Protein AF-A0A438H5C0-F1 (afdb_monomer_lite)

Structure (mmCIF, N/CA/C/O backbone):
data_AF-A0A438H5C0-F1
#
_entry.id   AF-A0A438H5C0-F1
#
loop_
_atom_site.group_PDB
_atom_site.id
_atom_site.type_symbol
_atom_site.label_atom_id
_atom_site.label_alt_id
_atom_site.label_comp_id
_atom_site.label_asym_id
_atom_site.label_entity_id
_atom_site.label_seq_id
_atom_site.pdbx_PDB_ins_code
_atom_site.Cartn_x
_atom_site.Cartn_y
_atom_site.Cartn_z
_atom_site.occupancy
_atom_site.B_iso_or_equiv
_atom_site.auth_seq_id
_atom_site.auth_comp_id
_atom_site.auth_asym_id
_atom_site.auth_atom_id
_atom_site.pdbx_PDB_model_num
ATOM 1 N N . MET A 1 1 ? 6.462 14.361 3.896 1.00 68.06 1 MET A N 1
ATOM 2 C CA . MET A 1 1 ? 6.818 13.102 3.215 1.00 68.06 1 MET A CA 1
ATOM 3 C C . MET A 1 1 ? 5.577 12.243 3.217 1.00 68.06 1 MET A C 1
ATOM 5 O O . MET A 1 1 ? 4.972 12.179 4.285 1.00 68.06 1 MET A O 1
ATOM 9 N N . PRO A 1 2 ? 5.165 11.688 2.067 1.00 80.50 2 PRO A N 1
ATOM 10 C CA . PRO A 1 2 ? 3.998 10.822 2.023 1.00 80.50 2 PRO A CA 1
ATOM 11 C C . PRO A 1 2 ? 4.213 9.602 2.919 1.00 80.50 2 PRO A C 1
ATOM 13 O O . PRO A 1 2 ? 5.339 9.105 3.036 1.00 80.50 2 PRO A O 1
ATOM 16 N N . ASN A 1 3 ? 3.151 9.145 3.576 1.00 86.56 3 ASN A N 1
ATOM 17 C CA . ASN A 1 3 ? 3.199 7.908 4.351 1.00 86.56 3 ASN A CA 1
ATOM 18 C C . ASN A 1 3 ? 3.205 6.683 3.417 1.00 86.56 3 ASN A C 1
ATOM 20 O O . ASN A 1 3 ? 3.104 6.793 2.196 1.00 86.56 3 ASN A O 1
ATOM 24 N N . ARG A 1 4 ? 3.347 5.484 3.977 1.00 86.88 4 ARG A N 1
ATOM 25 C CA . ARG A 1 4 ? 3.528 4.270 3.176 1.00 86.88 4 ARG A CA 1
ATOM 26 C C . ARG A 1 4 ? 2.294 3.840 2.380 1.00 86.88 4 ARG A C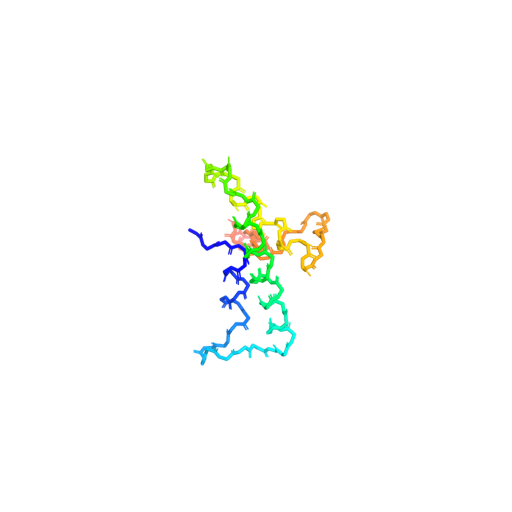 1
ATOM 28 O O . ARG A 1 4 ? 2.442 3.267 1.302 1.00 86.88 4 ARG A O 1
ATOM 35 N N . ILE A 1 5 ? 1.099 4.128 2.894 1.00 90.06 5 ILE A N 1
ATOM 36 C CA . ILE A 1 5 ? -0.170 3.879 2.199 1.00 90.06 5 ILE A CA 1
ATOM 37 C C . ILE A 1 5 ? -0.337 4.896 1.062 1.00 90.06 5 ILE A C 1
ATOM 39 O O . ILE A 1 5 ? -0.647 4.507 -0.058 1.00 90.06 5 ILE A O 1
ATOM 43 N N . GLU A 1 6 ? -0.016 6.171 1.298 1.00 89.44 6 GLU A N 1
ATOM 44 C CA . GLU A 1 6 ? 0.014 7.207 0.253 1.00 89.44 6 GLU A CA 1
ATOM 45 C C . GLU A 1 6 ? 1.041 6.882 -0.841 1.00 89.44 6 GLU A C 1
ATOM 47 O O . GLU A 1 6 ? 0.766 7.018 -2.029 1.00 89.44 6 GLU A O 1
ATOM 52 N N . MET A 1 7 ? 2.223 6.384 -0.468 1.00 88.25 7 MET A N 1
ATOM 53 C CA . MET A 1 7 ? 3.220 5.903 -1.429 1.00 88.25 7 MET A CA 1
ATOM 54 C C . MET A 1 7 ? 2.706 4.723 -2.255 1.00 88.25 7 MET A C 1
ATOM 56 O O . MET A 1 7 ? 3.046 4.603 -3.434 1.00 88.25 7 MET A O 1
ATOM 60 N N . PHE A 1 8 ? 1.910 3.836 -1.658 1.00 88.81 8 PHE A N 1
ATOM 61 C CA . PHE A 1 8 ? 1.299 2.723 -2.376 1.00 88.81 8 PHE A CA 1
ATOM 62 C C . PHE A 1 8 ? 0.284 3.226 -3.408 1.00 88.81 8 PHE A C 1
ATOM 64 O O . PHE A 1 8 ? 0.384 2.833 -4.569 1.00 88.81 8 PHE A O 1
ATOM 71 N N . ASP A 1 9 ? -0.594 4.151 -3.018 1.00 90.25 9 ASP A N 1
ATOM 72 C CA . ASP A 1 9 ? -1.554 4.812 -3.910 1.00 90.25 9 ASP A CA 1
ATOM 73 C C . ASP A 1 9 ? -0.851 5.492 -5.097 1.00 90.25 9 ASP A C 1
ATOM 75 O O . ASP A 1 9 ? -1.109 5.174 -6.256 1.00 90.25 9 ASP A O 1
ATOM 79 N N . LEU A 1 10 ? 0.169 6.312 -4.829 1.00 87.94 10 LEU A N 1
ATOM 80 C CA . LEU A 1 10 ? 0.938 7.010 -5.869 1.00 87.94 10 LEU A CA 1
ATOM 81 C C . LEU A 1 10 ? 1.681 6.076 -6.839 1.00 87.94 10 LEU A C 1
ATOM 83 O O . LEU A 1 10 ? 1.936 6.453 -7.980 1.00 87.94 10 LEU A O 1
ATOM 87 N N . THR A 1 11 ? 2.082 4.882 -6.395 1.00 85.94 11 THR A N 1
ATOM 88 C CA . THR A 1 11 ? 2.856 3.935 -7.223 1.00 85.94 11 THR A CA 1
ATOM 89 C C . THR A 1 11 ? 1.991 2.917 -7.959 1.00 85.94 11 THR A C 1
ATOM 91 O O . THR A 1 11 ? 2.457 2.321 -8.930 1.00 85.94 11 THR A O 1
ATOM 94 N N . HIS A 1 12 ? 0.748 2.720 -7.521 1.00 86.56 12 HIS A N 1
ATOM 95 C CA . HIS A 1 12 ? -0.190 1.748 -8.087 1.00 86.56 12 HIS A CA 1
ATOM 96 C C . HIS A 1 12 ? -1.411 2.412 -8.741 1.00 86.56 12 HIS A C 1
ATOM 98 O O . HIS A 1 12 ? -2.368 1.729 -9.115 1.00 86.56 12 HIS A O 1
ATOM 104 N N . THR A 1 13 ? -1.341 3.725 -8.957 1.00 88.94 13 THR A N 1
ATOM 105 C CA . THR A 1 13 ? -2.235 4.486 -9.830 1.00 88.94 13 THR A CA 1
ATOM 106 C C . THR A 1 13 ? -1.530 4.818 -11.144 1.00 88.94 13 THR A C 1
ATOM 108 O O . THR A 1 13 ? -0.340 5.139 -11.198 1.00 88.94 13 THR A O 1
ATOM 111 N N . LYS A 1 14 ? -2.255 4.692 -12.257 1.00 88.44 14 LYS A N 1
ATOM 112 C CA . LYS A 1 14 ? -1.768 5.113 -13.577 1.00 88.44 14 LYS A CA 1
ATOM 113 C C . LYS A 1 14 ? -1.793 6.638 -13.672 1.00 88.44 14 LYS A C 1
ATOM 115 O O . LYS A 1 14 ? -2.481 7.311 -12.912 1.00 88.44 14 LYS A O 1
ATOM 120 N N . LYS A 1 15 ? -1.116 7.188 -14.685 1.00 88.00 15 LYS A N 1
ATOM 121 C CA . LYS A 1 15 ? -1.175 8.632 -14.995 1.00 88.00 15 LYS A CA 1
ATOM 122 C C . LYS A 1 15 ? -2.606 9.141 -15.209 1.00 88.00 15 LYS A C 1
ATOM 124 O O . LYS A 1 15 ? -2.879 10.303 -14.939 1.00 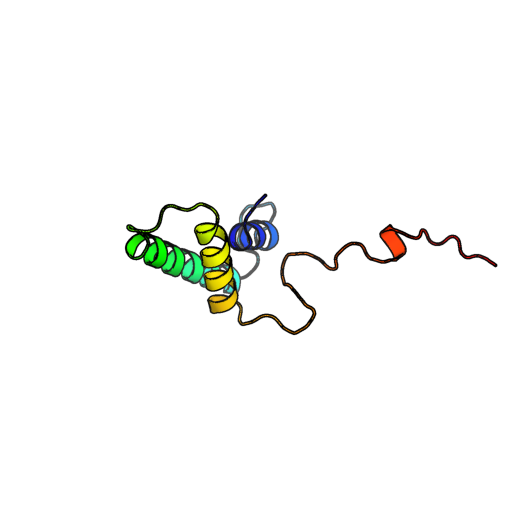88.00 15 LYS A O 1
ATOM 129 N N . ASP A 1 16 ? -3.494 8.253 -15.648 1.00 86.00 16 ASP A N 1
ATOM 130 C CA . ASP A 1 16 ? -4.907 8.536 -15.903 1.00 86.00 16 ASP A CA 1
ATOM 131 C C . ASP A 1 16 ? -5.784 8.436 -14.635 1.00 86.00 16 ASP A C 1
ATOM 133 O O . ASP A 1 16 ? -7.004 8.527 -14.725 1.00 86.00 16 ASP A O 1
ATOM 137 N N . GLY A 1 17 ? -5.190 8.193 -13.459 1.00 83.00 17 GLY A N 1
ATOM 138 C CA . GLY A 1 17 ? -5.894 8.052 -12.177 1.00 83.00 17 GLY A CA 1
ATOM 139 C C . GLY A 1 17 ? -6.610 6.714 -11.980 1.00 83.00 17 GLY A C 1
ATOM 140 O O . GLY A 1 17 ? -7.207 6.484 -10.934 1.00 83.00 17 GLY A O 1
ATOM 141 N N . THR A 1 18 ? -6.548 5.816 -12.966 1.00 86.12 18 THR A N 1
ATOM 142 C CA . THR A 1 18 ? -7.120 4.471 -12.850 1.00 86.12 18 THR A CA 1
ATOM 143 C C . THR A 1 18 ? -6.188 3.538 -12.075 1.00 86.12 18 THR A C 1
ATOM 145 O O . THR A 1 18 ? -4.958 3.654 -12.193 1.00 86.12 18 THR A O 1
ATOM 148 N N . PRO A 1 19 ? -6.746 2.596 -11.298 1.00 85.62 19 PRO A N 1
ATOM 149 C CA . PRO A 1 19 ? -5.951 1.612 -10.588 1.00 85.62 19 PRO A CA 1
ATOM 150 C C . PRO A 1 19 ? -5.188 0.723 -11.573 1.00 85.62 19 PRO A C 1
ATOM 152 O O . PRO A 1 19 ? -5.619 0.455 -12.703 1.00 85.62 19 PRO A O 1
ATOM 155 N N . VAL A 1 20 ? -3.994 0.300 -11.167 1.00 86.88 20 VAL A N 1
ATOM 156 C CA . VAL A 1 20 ? -3.143 -0.535 -12.021 1.00 86.88 20 VAL A CA 1
ATOM 157 C C . VAL A 1 20 ? -3.706 -1.952 -12.179 1.00 86.88 20 VAL A C 1
ATOM 159 O O . VAL A 1 20 ? -3.565 -2.511 -13.267 1.00 86.88 20 VAL A O 1
ATOM 162 N N . ASP A 1 21 ? -4.348 -2.500 -11.142 1.00 89.06 21 ASP A N 1
ATOM 163 C CA . ASP A 1 21 ? -4.837 -3.885 -11.065 1.00 89.06 21 ASP A CA 1
ATOM 164 C C . ASP A 1 21 ? -6.056 -3.992 -10.125 1.00 89.06 21 ASP A C 1
ATOM 166 O O . ASP A 1 21 ? -6.164 -3.223 -9.172 1.00 89.06 21 ASP A O 1
ATOM 170 N N . ASP A 1 22 ? -6.925 -4.985 -10.309 1.00 89.38 22 ASP A N 1
ATOM 171 C CA . ASP A 1 22 ? -8.111 -5.222 -9.461 1.00 89.38 22 ASP A CA 1
ATOM 172 C C . ASP A 1 22 ? -7.707 -5.504 -8.003 1.00 89.38 22 ASP A C 1
ATOM 174 O O . ASP A 1 22 ? -8.411 -5.198 -7.036 1.00 89.38 22 ASP A O 1
ATOM 178 N N . ARG A 1 23 ? -6.514 -6.083 -7.818 1.00 89.25 23 ARG A N 1
ATOM 179 C CA . ARG A 1 23 ? -5.945 -6.339 -6.492 1.00 89.25 23 ARG A CA 1
ATOM 180 C C . ARG A 1 23 ? -5.647 -5.047 -5.730 1.00 89.25 23 ARG A C 1
ATOM 182 O O . ARG A 1 23 ? -5.679 -5.069 -4.500 1.00 89.25 23 ARG A O 1
ATOM 189 N N . PHE A 1 24 ? -5.344 -3.954 -6.429 1.00 89.00 24 PHE A N 1
ATOM 190 C CA . PHE A 1 24 ? -5.092 -2.657 -5.807 1.00 89.00 24 PHE A CA 1
ATOM 191 C C . PHE A 1 24 ? -6.350 -2.119 -5.129 1.00 89.00 24 PHE A C 1
ATOM 193 O O . PHE A 1 24 ? -6.269 -1.734 -3.966 1.00 89.00 24 PHE A O 1
ATOM 200 N N . GLU A 1 25 ? -7.501 -2.166 -5.808 1.00 90.75 25 GLU A N 1
ATOM 201 C CA . GLU A 1 25 ? -8.773 -1.670 -5.264 1.00 90.75 25 GLU A CA 1
ATOM 202 C C . GLU A 1 25 ? -9.091 -2.356 -3.933 1.00 90.75 25 GLU A C 1
ATOM 204 O O . GLU A 1 25 ? -9.276 -1.704 -2.908 1.00 90.75 25 GLU A O 1
ATOM 209 N N . LYS A 1 26 ? -8.986 -3.689 -3.907 1.00 93.31 26 LYS A N 1
ATOM 210 C CA . LYS A 1 26 ? -9.210 -4.479 -2.693 1.00 93.31 26 LYS A CA 1
ATOM 211 C C . LYS A 1 26 ? -8.254 -4.119 -1.550 1.00 93.31 26 LYS A C 1
ATOM 213 O O . LYS A 1 26 ? -8.644 -4.165 -0.387 1.00 93.31 26 LYS A O 1
ATOM 218 N N . ILE A 1 27 ? -6.995 -3.813 -1.859 1.00 93.56 27 ILE A N 1
ATOM 219 C CA . ILE A 1 27 ? -5.998 -3.422 -0.853 1.00 93.56 27 ILE A CA 1
ATOM 220 C C . ILE A 1 27 ? -6.306 -2.024 -0.306 1.00 93.56 27 ILE A C 1
ATOM 222 O O . ILE A 1 27 ? -6.227 -1.819 0.906 1.00 93.56 27 ILE A O 1
ATOM 226 N N . MET A 1 28 ? -6.691 -1.084 -1.169 1.00 92.62 28 MET A N 1
ATOM 227 C CA . MET A 1 28 ? -7.079 0.266 -0.757 1.00 92.62 28 MET A CA 1
ATOM 228 C C . MET A 1 28 ? -8.329 0.257 0.122 1.00 92.62 28 MET A C 1
ATOM 230 O O . MET A 1 28 ? -8.337 0.917 1.163 1.00 92.62 28 MET A O 1
ATOM 234 N N . ASP A 1 29 ? -9.322 -0.569 -0.212 1.00 93.62 29 ASP A N 1
ATOM 235 C CA . ASP A 1 29 ? -10.507 -0.775 0.625 1.00 93.62 29 ASP A CA 1
ATOM 236 C C . ASP A 1 29 ? -10.126 -1.285 2.024 1.00 93.62 29 ASP A C 1
ATOM 238 O O . ASP A 1 29 ? -10.613 -0.783 3.042 1.00 93.62 29 ASP A O 1
ATOM 242 N N . GLN A 1 30 ? -9.203 -2.252 2.100 1.00 94.94 30 GLN A N 1
ATOM 243 C CA . GLN A 1 30 ? -8.701 -2.773 3.375 1.00 94.94 30 GLN A CA 1
ATOM 244 C C . GLN A 1 30 ? -7.970 -1.700 4.189 1.00 94.94 30 GLN A C 1
ATOM 246 O O . GLN A 1 30 ? -8.174 -1.609 5.403 1.00 94.94 30 GLN A O 1
ATOM 251 N N . PHE A 1 31 ? -7.149 -0.868 3.543 1.00 93.19 31 PHE A N 1
ATOM 252 C CA . PHE A 1 31 ? -6.485 0.249 4.210 1.00 93.19 31 PHE A CA 1
ATOM 253 C C . PHE A 1 31 ? -7.486 1.249 4.774 1.00 93.19 31 PHE A C 1
ATOM 255 O O . PHE A 1 31 ? -7.400 1.594 5.952 1.00 93.19 31 PHE A O 1
ATOM 262 N N . GLN A 1 32 ? -8.468 1.670 3.982 1.00 91.75 32 GLN A N 1
ATOM 263 C CA . GLN A 1 32 ? -9.467 2.641 4.416 1.00 91.75 32 GLN A CA 1
ATOM 264 C C . GLN A 1 32 ? -10.323 2.105 5.574 1.00 91.75 32 GLN A C 1
ATOM 266 O O . GLN A 1 32 ? -10.622 2.840 6.522 1.00 91.75 32 GLN A O 1
ATOM 271 N N . GLN A 1 33 ? -10.663 0.812 5.550 1.00 93.31 33 GLN A N 1
ATOM 272 C CA . GLN A 1 33 ? -11.387 0.147 6.631 1.00 93.31 33 GLN A CA 1
ATOM 273 C C . GLN A 1 33 ? -10.595 0.154 7.948 1.00 93.31 33 GLN A C 1
ATOM 275 O O . GLN A 1 33 ? -11.153 0.495 8.998 1.00 93.31 33 GLN A O 1
ATOM 280 N N . LEU A 1 34 ? -9.310 -0.210 7.902 1.00 91.56 34 LEU A N 1
ATOM 281 C CA . LEU A 1 34 ? -8.444 -0.262 9.082 1.00 91.56 34 LEU A CA 1
ATOM 282 C C . LEU A 1 34 ? -8.108 1.135 9.614 1.00 91.56 34 LEU A C 1
ATOM 284 O O . LEU A 1 34 ? -8.144 1.336 10.825 1.00 91.56 34 LEU A O 1
ATOM 288 N N . LEU A 1 35 ? -7.876 2.115 8.738 1.00 89.00 35 LEU A N 1
ATOM 289 C CA . LEU A 1 35 ? -7.673 3.515 9.129 1.00 89.00 35 LEU A CA 1
ATOM 290 C C . LEU A 1 35 ? -8.907 4.079 9.843 1.00 89.00 35 LEU A C 1
ATOM 292 O O . LEU A 1 35 ? -8.793 4.651 10.924 1.00 89.00 35 LEU A O 1
ATOM 296 N N . SER A 1 36 ? -10.102 3.819 9.307 1.00 87.31 36 SER A N 1
ATOM 297 C CA . SER A 1 36 ? -11.362 4.223 9.946 1.00 87.31 36 SER A CA 1
ATOM 298 C C . SER A 1 36 ? -11.562 3.554 11.312 1.00 87.31 36 SER A C 1
ATOM 300 O O . SER A 1 36 ? -12.177 4.123 12.214 1.00 87.31 36 SER A O 1
ATOM 302 N N . GLN A 1 37 ? -11.097 2.311 11.474 1.00 86.75 37 GLN A N 1
ATOM 303 C CA . GLN A 1 37 ? -11.140 1.612 12.758 1.00 86.75 37 GLN A CA 1
ATOM 304 C C . GLN A 1 37 ? -10.142 2.198 13.750 1.00 86.75 37 GLN A C 1
ATOM 306 O O . GLN A 1 37 ? -10.506 2.406 14.908 1.00 86.75 37 GLN A O 1
ATOM 311 N N . LEU A 1 38 ? -8.935 2.511 13.285 1.00 83.44 38 LEU A N 1
ATOM 312 C CA . LEU A 1 38 ? -7.905 3.153 14.079 1.00 83.44 38 LEU A CA 1
ATOM 313 C C . LEU A 1 38 ? -8.397 4.497 14.621 1.00 83.44 38 LEU A C 1
ATOM 315 O O . LEU A 1 38 ? -8.325 4.697 15.828 1.00 83.44 38 LEU A O 1
ATOM 319 N N . GLU A 1 39 ? -8.976 5.371 13.794 1.00 79.38 39 GLU A N 1
ATOM 320 C CA . GLU A 1 39 ? -9.529 6.661 14.244 1.00 79.38 39 GLU A CA 1
ATOM 321 C C . GLU A 1 39 ? -10.597 6.494 15.336 1.00 79.38 39 GLU A C 1
ATOM 323 O O . GLU A 1 39 ? -10.567 7.182 16.362 1.00 79.38 39 GLU A O 1
ATOM 328 N N . ARG A 1 40 ? -11.494 5.513 15.168 1.00 74.19 40 ARG A N 1
ATOM 329 C CA . ARG A 1 40 ? -12.516 5.174 16.172 1.00 74.19 40 ARG A CA 1
ATOM 330 C C . ARG A 1 40 ? -11.915 4.702 17.496 1.00 74.19 40 ARG A C 1
ATOM 332 O O . ARG A 1 40 ? -12.466 5.000 18.550 1.00 74.19 40 ARG A O 1
ATOM 339 N N . THR A 1 41 ? -10.801 3.973 17.462 1.00 68.06 41 THR A N 1
ATOM 340 C CA . THR A 1 41 ? -10.120 3.472 18.671 1.00 68.06 41 THR A CA 1
ATOM 341 C C . THR A 1 41 ? -9.131 4.466 19.283 1.00 68.06 41 THR A C 1
ATOM 343 O O . THR A 1 41 ? -8.915 4.457 20.490 1.00 68.06 41 THR A O 1
ATOM 346 N N . SER A 1 42 ? -8.551 5.352 18.473 1.00 61.97 42 SER A N 1
ATOM 347 C CA . SER A 1 42 ? -7.430 6.222 18.840 1.00 61.97 42 SER A CA 1
ATOM 348 C C . SER A 1 42 ? -7.872 7.601 19.334 1.00 61.97 42 SER A C 1
ATOM 350 O O . SER A 1 42 ? -7.035 8.484 19.525 1.00 61.97 42 SER A O 1
ATOM 352 N N . SER A 1 43 ? -9.165 7.772 19.638 1.00 55.41 43 SER A N 1
ATOM 353 C CA . SER A 1 43 ? -9.763 8.990 20.216 1.00 55.41 43 SER A CA 1
ATOM 354 C C . SER A 1 43 ? -9.188 9.395 21.596 1.00 55.41 43 SER A C 1
ATOM 356 O O . SER A 1 43 ? -9.702 10.311 22.229 1.00 55.41 43 SER A O 1
ATOM 358 N N . SER A 1 44 ? -8.114 8.746 22.069 1.00 51.31 44 SER A N 1
ATOM 359 C CA . SER A 1 44 ? -7.438 9.023 23.342 1.00 51.31 44 SER A CA 1
ATOM 360 C C . SER A 1 44 ? -5.916 9.257 23.247 1.00 51.31 44 SER A C 1
ATOM 362 O O . SER A 1 44 ? -5.292 9.447 24.290 1.00 51.31 44 SER A O 1
ATOM 364 N N . ALA A 1 45 ? -5.282 9.256 22.066 1.00 46.34 45 ALA A N 1
ATOM 365 C CA . ALA A 1 45 ? -3.818 9.383 21.971 1.00 46.34 45 ALA A CA 1
ATOM 366 C C . ALA A 1 45 ? -3.369 10.332 20.850 1.00 46.34 45 ALA A C 1
ATOM 368 O O . ALA A 1 45 ? -2.934 9.925 19.776 1.00 46.34 45 ALA A O 1
ATOM 369 N N . SER A 1 46 ? -3.451 11.630 21.129 1.00 48.56 46 SER A N 1
ATOM 370 C CA . SER A 1 46 ? -2.924 12.700 20.283 1.00 48.56 46 SER A CA 1
ATOM 371 C C . SER A 1 46 ? -1.402 12.810 20.438 1.00 48.56 46 SER A C 1
ATOM 373 O O . SER A 1 46 ? -0.914 13.660 21.177 1.00 48.56 46 SER A O 1
ATOM 375 N N . THR A 1 47 ? -0.621 11.972 19.755 1.00 47.91 47 THR A N 1
ATOM 376 C CA . THR A 1 47 ? 0.802 12.261 19.511 1.00 47.91 47 THR A CA 1
ATOM 377 C C . THR A 1 47 ? 1.166 11.897 18.073 1.00 47.91 47 THR A C 1
ATOM 379 O O . THR A 1 47 ? 0.967 10.772 17.620 1.00 47.91 47 THR A O 1
ATOM 382 N N . SER A 1 48 ? 1.703 12.865 17.327 1.00 53.25 48 SER A N 1
ATOM 383 C CA . SER A 1 48 ? 2.053 12.715 15.905 1.00 53.25 48 SER A CA 1
ATOM 384 C C . SER A 1 48 ? 3.098 11.626 15.631 1.00 53.25 48 SER A C 1
ATOM 386 O O . SER A 1 48 ? 3.236 11.197 14.491 1.00 53.25 48 SER A O 1
ATOM 388 N N . PHE A 1 49 ? 3.800 11.154 16.666 1.00 47.00 49 PHE A N 1
ATOM 389 C CA . PHE A 1 49 ? 4.745 10.039 16.592 1.00 47.00 49 PHE A CA 1
ATOM 390 C C . PHE A 1 49 ? 4.057 8.666 16.578 1.00 47.00 49 PHE A C 1
ATOM 392 O O . PHE A 1 49 ? 4.558 7.747 15.934 1.00 47.00 49 PHE A O 1
ATOM 399 N N . GLY A 1 50 ? 2.899 8.533 17.238 1.00 54.31 50 GLY A N 1
ATOM 400 C CA . GLY A 1 50 ? 2.103 7.302 17.232 1.00 54.31 50 GLY A CA 1
ATOM 401 C C . GLY A 1 50 ? 1.343 7.091 15.922 1.00 54.31 50 GLY A C 1
ATOM 402 O O . GLY A 1 50 ? 1.179 5.964 15.478 1.00 54.31 50 GLY A O 1
ATOM 403 N N . ALA A 1 51 ? 0.936 8.169 15.247 1.00 58.62 51 ALA A N 1
ATOM 404 C CA . ALA A 1 51 ? 0.19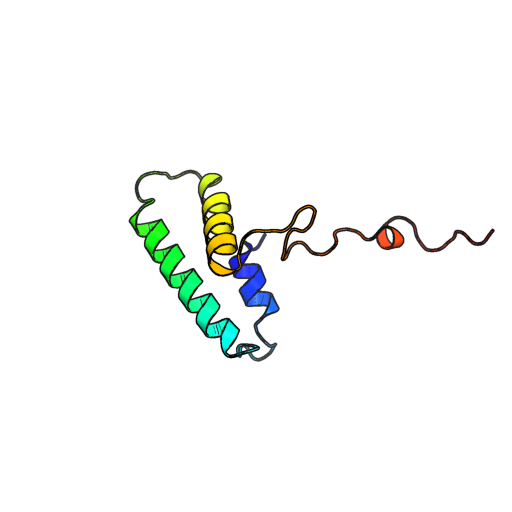4 8.070 13.990 1.00 58.62 51 ALA A CA 1
ATOM 405 C C . ALA A 1 51 ? 1.011 7.394 12.872 1.00 58.62 51 ALA A C 1
ATOM 407 O O . ALA A 1 51 ? 0.482 6.559 12.142 1.00 58.62 51 ALA A O 1
ATOM 408 N N . SER A 1 52 ? 2.309 7.702 12.768 1.00 62.69 52 SER A N 1
ATOM 409 C CA . SER A 1 52 ? 3.213 7.068 11.799 1.00 62.69 52 SER A CA 1
ATOM 410 C C . SER A 1 52 ? 3.400 5.572 12.052 1.00 62.69 52 SER A C 1
ATOM 412 O O . SER A 1 52 ? 3.344 4.791 11.107 1.00 62.69 52 SER A O 1
ATOM 414 N N . THR A 1 53 ? 3.559 5.159 13.314 1.00 66.44 53 THR A N 1
ATOM 415 C CA . THR A 1 53 ? 3.675 3.734 13.660 1.00 66.44 53 THR A CA 1
ATOM 416 C C . THR A 1 53 ? 2.376 2.989 13.380 1.00 66.44 53 THR A C 1
ATOM 418 O O . THR A 1 53 ? 2.417 1.903 12.814 1.00 66.44 53 THR A O 1
ATOM 421 N N . SER A 1 54 ? 1.219 3.596 13.663 1.00 81.81 54 SER A N 1
ATOM 422 C CA . SER A 1 54 ? -0.074 2.960 13.399 1.00 81.81 54 SER A CA 1
ATOM 423 C C . SER A 1 54 ? -0.340 2.758 11.904 1.00 81.81 54 SER A C 1
ATOM 425 O O . SER A 1 54 ? -0.928 1.754 11.509 1.00 81.81 54 SER A O 1
ATOM 427 N N . VAL A 1 55 ? 0.109 3.682 11.046 1.00 86.69 55 VAL A N 1
ATOM 428 C CA . VAL A 1 55 ? 0.008 3.521 9.585 1.00 86.69 55 VAL A CA 1
ATOM 429 C C . VAL A 1 55 ? 0.916 2.392 9.087 1.00 86.69 55 VAL A C 1
ATOM 431 O O . VAL A 1 55 ? 0.491 1.602 8.244 1.00 86.69 55 VAL A O 1
ATOM 434 N N . ASP A 1 56 ? 2.134 2.268 9.618 1.00 86.00 56 ASP A N 1
ATOM 435 C CA . ASP A 1 56 ? 3.045 1.171 9.266 1.00 86.00 56 ASP A CA 1
ATOM 436 C C . ASP A 1 56 ? 2.548 -0.196 9.768 1.00 86.00 56 ASP A C 1
ATOM 438 O O . ASP A 1 56 ? 2.679 -1.209 9.071 1.00 86.00 56 ASP A O 1
ATOM 442 N N . GLU A 1 57 ? 1.913 -0.238 10.938 1.00 88.44 57 GLU A N 1
ATOM 443 C CA . GLU A 1 57 ? 1.229 -1.429 11.452 1.00 88.44 57 GLU A CA 1
ATOM 444 C C . GLU A 1 57 ? 0.092 -1.861 10.519 1.00 88.44 57 GLU A C 1
ATOM 446 O O . GLU A 1 57 ? 0.046 -3.016 10.095 1.00 88.44 57 GLU A O 1
ATOM 451 N N . ILE A 1 58 ? -0.770 -0.927 10.105 1.00 91.56 58 ILE A N 1
ATOM 452 C CA . ILE A 1 58 ? -1.832 -1.194 9.122 1.00 91.56 58 ILE A CA 1
ATOM 453 C C . ILE A 1 58 ? -1.230 -1.682 7.798 1.00 91.56 58 ILE A C 1
ATOM 455 O O . ILE A 1 58 ? -1.713 -2.654 7.210 1.00 91.56 58 ILE A O 1
ATOM 459 N N . TYR A 1 59 ? -0.148 -1.049 7.338 1.00 90.56 59 TYR A N 1
ATOM 460 C CA . TYR A 1 59 ? 0.528 -1.440 6.106 1.00 90.56 59 TYR A CA 1
ATOM 461 C C . TYR A 1 59 ? 1.022 -2.888 6.163 1.00 90.56 59 TYR A C 1
ATOM 463 O O . TYR A 1 59 ? 0.731 -3.685 5.269 1.00 90.56 59 TYR A O 1
ATOM 471 N N . THR A 1 60 ? 1.743 -3.253 7.223 1.00 90.56 60 THR A N 1
ATOM 472 C CA . THR A 1 60 ? 2.268 -4.615 7.404 1.00 90.56 60 THR A CA 1
ATOM 473 C C . THR A 1 60 ? 1.169 -5.643 7.676 1.00 90.56 60 THR A C 1
ATOM 475 O O . THR A 1 60 ? 1.315 -6.797 7.276 1.00 90.56 60 THR A O 1
ATOM 478 N N . GLN A 1 61 ? 0.036 -5.251 8.259 1.00 91.44 61 GLN A N 1
ATOM 479 C CA . GLN A 1 61 ? -1.119 -6.132 8.435 1.00 91.44 61 GLN A CA 1
ATOM 480 C C . GLN A 1 61 ? -1.768 -6.522 7.098 1.00 91.44 61 GLN A C 1
ATOM 482 O O . GLN A 1 61 ? -2.100 -7.690 6.898 1.00 91.44 61 GLN A O 1
ATOM 487 N N . VAL A 1 62 ? -1.931 -5.574 6.169 1.00 92.94 62 VAL A N 1
ATOM 488 C CA . VAL A 1 62 ? -2.546 -5.836 4.852 1.00 92.94 62 VAL A CA 1
ATOM 489 C C . VAL A 1 62 ? -1.551 -6.473 3.882 1.00 92.94 62 VAL A C 1
ATOM 491 O O . VAL A 1 62 ? -1.876 -7.429 3.177 1.00 92.94 62 VAL A O 1
ATOM 494 N N . MET A 1 63 ? -0.318 -5.966 3.842 1.00 90.06 63 MET A N 1
ATOM 495 C CA . MET A 1 63 ? 0.700 -6.398 2.875 1.00 90.06 63 MET A CA 1
ATOM 496 C C . MET A 1 63 ? 1.504 -7.616 3.346 1.00 90.06 63 MET A C 1
ATOM 498 O O . MET A 1 63 ? 2.207 -8.241 2.539 1.00 90.06 63 MET A O 1
ATOM 502 N N . GLY A 1 64 ? 1.403 -7.960 4.627 1.00 90.69 64 GLY A N 1
ATOM 503 C CA . GLY A 1 64 ? 2.227 -8.952 5.305 1.00 90.69 64 GLY A CA 1
ATOM 504 C C . GLY A 1 64 ? 3.480 -8.339 5.932 1.00 90.69 64 GLY A C 1
ATOM 505 O O . GLY A 1 64 ? 3.946 -7.266 5.536 1.00 90.69 64 GLY A O 1
ATOM 506 N N . SER A 1 65 ? 4.039 -9.062 6.904 1.00 86.75 65 SER A N 1
ATOM 507 C CA . SER A 1 65 ? 5.261 -8.657 7.589 1.00 86.75 65 SER A CA 1
ATOM 508 C C . SER A 1 65 ? 6.437 -8.514 6.624 1.00 86.75 65 SER A C 1
ATOM 510 O O . SER A 1 65 ? 6.565 -9.208 5.607 1.00 86.75 65 SER A O 1
ATOM 512 N N . GLU A 1 66 ? 7.318 -7.580 6.957 1.00 85.31 66 GLU A N 1
ATOM 513 C CA . GLU A 1 66 ? 8.554 -7.384 6.219 1.00 85.31 66 GLU A CA 1
ATOM 514 C C . GLU A 1 66 ? 9.521 -8.549 6.406 1.00 85.31 66 GLU A C 1
ATOM 516 O O . GLU A 1 66 ? 9.517 -9.256 7.416 1.00 85.31 66 GLU A O 1
ATOM 521 N N . ARG A 1 67 ? 10.384 -8.741 5.407 1.00 84.06 67 ARG A N 1
ATOM 522 C CA . ARG A 1 67 ? 11.465 -9.723 5.474 1.00 84.06 67 ARG A CA 1
ATOM 523 C C . ARG A 1 67 ? 12.718 -9.053 6.016 1.00 84.06 67 ARG A C 1
ATOM 525 O O . ARG A 1 67 ? 12.937 -7.863 5.809 1.00 84.06 67 ARG A O 1
ATOM 532 N N . HIS A 1 68 ? 13.577 -9.842 6.655 1.00 81.06 68 HIS A N 1
ATOM 533 C CA . HIS A 1 68 ? 14.855 -9.351 7.153 1.00 81.06 68 HIS A CA 1
ATOM 534 C C . HIS A 1 68 ? 15.652 -8.632 6.046 1.00 81.06 68 HIS A C 1
ATOM 536 O O . HIS A 1 68 ?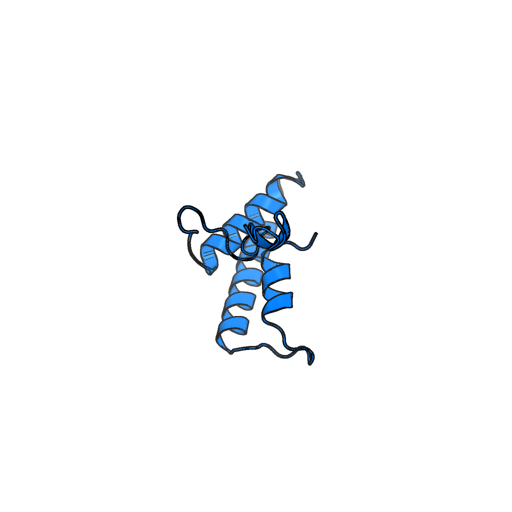 15.786 -9.140 4.927 1.00 81.06 68 HIS A O 1
ATOM 542 N N . GLY A 1 69 ? 16.138 -7.428 6.360 1.00 79.56 69 GLY A N 1
ATOM 543 C CA . GLY A 1 69 ? 16.910 -6.584 5.446 1.00 79.56 69 GLY A CA 1
ATOM 544 C C . GLY A 1 69 ? 16.116 -5.919 4.314 1.00 79.56 69 GLY A C 1
ATOM 545 O O . GLY A 1 69 ? 16.739 -5.328 3.440 1.00 79.56 69 GLY A O 1
ATOM 546 N N . HIS A 1 70 ? 14.779 -6.004 4.294 1.00 78.12 70 HIS A N 1
ATOM 547 C CA . HIS A 1 70 ? 13.960 -5.463 3.204 1.00 78.12 70 HIS A CA 1
ATOM 548 C C . HIS A 1 70 ? 12.736 -4.694 3.705 1.00 78.12 70 HIS A C 1
ATOM 550 O O . HIS A 1 70 ? 11.762 -5.298 4.155 1.00 78.12 70 HIS A O 1
ATOM 556 N N . VAL A 1 71 ? 12.742 -3.377 3.485 1.00 77.69 71 VAL A N 1
ATOM 557 C CA . VAL A 1 71 ? 11.609 -2.489 3.776 1.00 77.69 71 VAL A CA 1
ATOM 558 C C . VAL A 1 71 ? 10.911 -2.112 2.463 1.00 77.69 71 VAL A C 1
ATOM 560 O O . VAL A 1 71 ? 11.460 -1.398 1.623 1.00 77.69 71 VAL A O 1
ATOM 563 N N . ARG A 1 72 ? 9.684 -2.603 2.243 1.00 81.88 72 ARG A N 1
ATOM 564 C CA . ARG A 1 72 ? 8.895 -2.304 1.025 1.00 81.88 72 ARG A CA 1
ATOM 565 C C . ARG A 1 72 ? 8.606 -0.801 0.894 1.00 81.88 72 ARG A C 1
ATOM 567 O O . ARG A 1 72 ? 8.299 -0.156 1.886 1.00 81.88 72 ARG A O 1
ATOM 574 N N . GLY A 1 73 ? 8.649 -0.241 -0.311 1.00 74.06 73 GLY A N 1
ATOM 575 C CA . GLY A 1 73 ? 8.270 1.162 -0.550 1.00 74.06 73 GLY A CA 1
ATOM 576 C C . GLY A 1 73 ? 9.330 2.220 -0.207 1.00 74.06 73 GLY A C 1
ATOM 577 O O . GLY A 1 73 ? 9.141 3.373 -0.571 1.00 74.06 73 GLY A O 1
ATOM 578 N N . TYR A 1 74 ? 10.464 1.845 0.398 1.00 73.19 74 TYR A N 1
ATOM 579 C CA . TYR A 1 74 ? 11.582 2.765 0.684 1.00 73.19 74 TYR A CA 1
ATOM 580 C C . TYR A 1 74 ? 12.704 2.719 -0.372 1.00 73.19 74 TYR A C 1
ATOM 582 O O . TYR A 1 74 ? 13.727 3.390 -0.237 1.00 73.19 74 TYR A O 1
ATOM 590 N N . GLY A 1 75 ? 12.506 1.953 -1.452 1.00 65.62 75 GLY A N 1
ATOM 591 C CA . GLY A 1 75 ? 13.516 1.730 -2.489 1.00 65.62 75 GLY A CA 1
ATOM 592 C C . GLY A 1 75 ? 14.706 0.896 -1.995 1.00 65.62 75 GLY A C 1
ATOM 593 O O . GLY A 1 75 ? 14.782 0.512 -0.833 1.00 65.62 75 GLY A O 1
ATOM 594 N N . PHE A 1 76 ? 15.659 0.606 -2.883 1.00 62.00 76 PHE A N 1
ATOM 595 C CA . PHE A 1 76 ? 16.886 -0.136 -2.543 1.00 62.00 76 PHE A CA 1
ATOM 596 C C . PHE A 1 76 ? 17.914 0.696 -1.743 1.00 62.00 76 PHE A C 1
ATOM 598 O O . PHE A 1 76 ? 19.039 0.246 -1.536 1.00 62.00 76 PHE A O 1
ATOM 605 N N . GLY A 1 77 ? 17.553 1.910 -1.303 1.00 64.44 77 GLY A N 1
ATOM 606 C CA . GLY A 1 77 ? 18.514 2.912 -0.842 1.00 64.44 77 GLY A CA 1
ATOM 607 C C . GLY A 1 77 ? 19.446 3.378 -1.974 1.00 64.44 77 GLY A C 1
ATOM 608 O O . GLY A 1 77 ? 19.282 2.962 -3.126 1.00 64.44 77 GLY A O 1
ATOM 609 N N . PRO A 1 78 ? 20.422 4.258 -1.690 1.00 57.03 78 PRO A N 1
ATOM 610 C CA . PRO A 1 78 ? 21.483 4.546 -2.644 1.00 57.03 78 PRO A CA 1
ATOM 611 C C . PRO A 1 78 ? 22.211 3.239 -2.967 1.00 57.03 78 PRO A C 1
ATOM 613 O O . PRO A 1 78 ? 22.851 2.631 -2.108 1.00 57.03 78 PRO A O 1
ATOM 616 N N . THR A 1 79 ? 22.105 2.790 -4.215 1.00 60.38 79 THR A N 1
ATOM 617 C CA . THR A 1 79 ? 2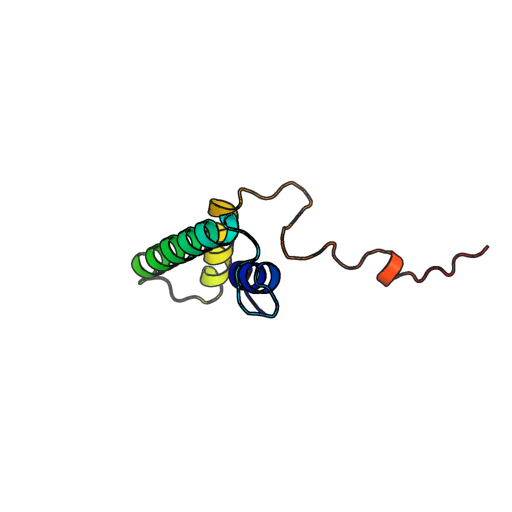2.958 1.711 -4.708 1.00 60.38 79 THR A CA 1
ATOM 618 C C . THR A 1 79 ? 24.409 2.187 -4.634 1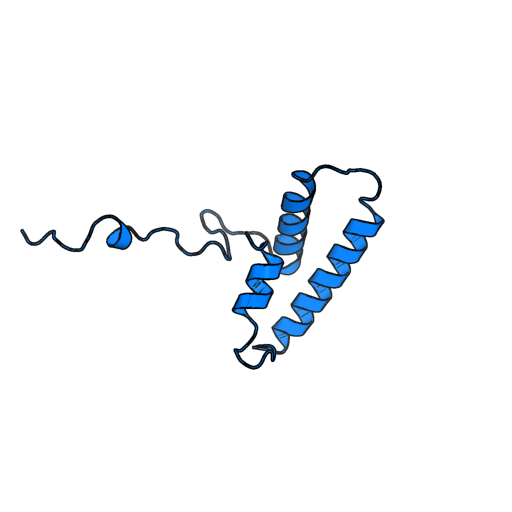.00 60.38 79 THR A C 1
ATOM 620 O O . THR A 1 79 ? 24.660 3.366 -4.883 1.00 60.38 79 THR A O 1
ATOM 623 N N . PRO A 1 80 ? 25.390 1.329 -4.302 1.00 60.03 80 PRO A N 1
ATOM 624 C CA . PRO A 1 80 ? 26.794 1.737 -4.230 1.00 60.03 80 PRO A CA 1
ATOM 625 C C . PRO A 1 80 ? 27.277 2.485 -5.480 1.00 60.03 80 PRO A C 1
ATOM 627 O O . PRO A 1 80 ? 28.062 3.413 -5.361 1.00 60.03 80 PRO A O 1
ATOM 630 N N . THR A 1 81 ? 26.726 2.167 -6.653 1.00 61.19 81 THR A N 1
ATOM 631 C CA . THR A 1 81 ? 26.949 2.857 -7.933 1.00 61.19 81 THR A CA 1
ATOM 632 C C . THR A 1 81 ? 26.475 4.316 -7.966 1.00 61.19 81 THR A C 1
ATOM 634 O O . THR A 1 81 ? 26.982 5.105 -8.752 1.00 61.19 81 THR A O 1
ATOM 637 N N . SER A 1 82 ? 25.505 4.689 -7.128 1.00 60.44 82 SER A N 1
ATOM 638 C CA . SER A 1 82 ? 25.031 6.067 -6.946 1.00 60.44 82 SER A CA 1
ATOM 639 C C . SER A 1 82 ? 25.974 6.913 -6.085 1.00 60.44 82 SER A C 1
ATOM 641 O O . SER A 1 82 ? 25.856 8.136 -6.104 1.00 60.44 82 SER A O 1
ATOM 643 N N . VAL A 1 83 ? 26.847 6.284 -5.291 1.00 66.00 83 VAL A N 1
ATOM 644 C CA . VAL A 1 83 ? 27.768 6.964 -4.359 1.00 66.00 83 VAL A CA 1
ATOM 645 C C . VAL A 1 83 ? 29.205 6.896 -4.870 1.00 66.00 83 VAL A C 1
ATOM 647 O O . VAL A 1 83 ? 29.943 7.874 -4.806 1.00 66.00 83 VAL A O 1
ATOM 650 N N . PHE A 1 84 ? 29.589 5.746 -5.412 1.00 69.06 84 PHE A N 1
ATOM 651 C CA . PHE A 1 84 ? 30.876 5.490 -6.029 1.00 69.06 84 PHE A CA 1
ATOM 652 C C . PHE A 1 84 ? 30.629 5.309 -7.522 1.00 69.06 84 PHE A C 1
ATOM 654 O O . PHE A 1 84 ? 30.244 4.235 -7.985 1.00 69.06 84 PHE A O 1
ATOM 661 N N . ASP A 1 85 ? 30.794 6.404 -8.258 1.00 60.12 85 ASP A N 1
ATOM 662 C CA . ASP A 1 85 ? 30.728 6.407 -9.712 1.00 60.12 85 ASP A CA 1
ATOM 663 C C . ASP A 1 85 ? 31.716 5.377 -10.294 1.00 60.12 85 ASP A C 1
ATOM 665 O O . ASP A 1 85 ? 32.727 5.028 -9.675 1.00 60.12 85 ASP A O 1
ATOM 669 N N . SER A 1 86 ? 31.436 4.881 -11.495 1.00 59.84 86 SER A N 1
ATOM 670 C CA . SER A 1 86 ? 32.035 3.675 -12.104 1.00 59.84 86 SER A CA 1
ATOM 671 C C . SER A 1 86 ? 33.526 3.796 -12.484 1.00 59.84 86 SER A C 1
ATOM 673 O O . SER A 1 86 ? 34.029 3.030 -13.306 1.00 59.84 86 SER A O 1
ATOM 675 N N . ASN A 1 87 ? 34.262 4.749 -11.915 1.00 56.31 87 ASN A N 1
ATOM 676 C CA . ASN A 1 87 ? 35.642 5.082 -12.264 1.00 56.31 87 ASN A CA 1
ATOM 677 C C . ASN A 1 87 ? 36.694 4.297 -11.470 1.00 56.31 87 ASN A C 1
ATOM 679 O O . ASN A 1 87 ? 37.748 4.823 -11.125 1.00 56.31 87 ASN A O 1
ATOM 683 N N . SER A 1 88 ? 36.473 3.000 -11.260 1.00 59.12 88 SER A N 1
ATOM 684 C CA . SER A 1 88 ? 37.601 2.081 -11.087 1.00 59.12 88 SER A CA 1
ATOM 685 C C . SER A 1 88 ? 37.900 1.414 -12.428 1.00 59.12 88 SER A C 1
ATOM 687 O O . SER A 1 88 ? 37.621 0.238 -12.649 1.00 59.12 88 SER A O 1
ATOM 689 N N . ARG A 1 89 ? 38.448 2.192 -13.368 1.00 59.00 89 ARG A N 1
ATOM 690 C CA . ARG A 1 89 ? 39.320 1.616 -14.393 1.00 59.00 89 ARG A CA 1
ATOM 691 C C . ARG A 1 89 ? 40.732 1.709 -13.842 1.00 59.00 89 ARG A C 1
ATOM 693 O O . ARG A 1 89 ? 41.240 2.804 -13.623 1.00 59.00 89 ARG A O 1
ATOM 700 N N . ARG A 1 90 ? 41.269 0.537 -13.524 1.00 51.00 90 ARG A N 1
ATOM 701 C CA . ARG A 1 90 ? 42.673 0.321 -13.192 1.00 51.00 90 ARG A CA 1
ATOM 702 C C . ARG A 1 90 ? 43.570 0.724 -14.358 1.00 51.00 90 ARG A C 1
ATOM 704 O O . ARG A 1 90 ? 43.134 0.512 -15.512 1.00 51.00 90 ARG A O 1
#

pLDDT: mean 77.59, std 14.45, range [46.34, 94.94]

Secondary structure (DSSP, 8-state):
---HHHHHHHHHB-TTS-BSSHHHHHHHHHHHHHHHHHHHH-TT---HHHHHHHHHHHHHHHH-PPBTTB-TTSTT-S-HHHHS-S----

InterPro domains:
  IPR004252 Probable transposase, Ptta/En/Spm, plant [PF03004] (2-80)

Foldseek 3Di:
DDAQLRLLLVVQADPVRDGNDPVSVVLNVQLVVQVVVCVVVVPPDPDPVVVNVSSVVSVCVSVPHDDPPDDPSPPPPQDVCNVDPPPPPD

Radius of gyration: 17.47 Å; chains: 1; bounding box: 55×23×39 Å

Organism: Vitis vinifera (NCBI:txid29760)

Sequence (90 aa):
MPNRIEMFDLTHTKKDGTPVDDRFEKIMDQFQQLLSQLERTSSSASTSFGASTSVDEIYTQVMGSERHGHVRGYGFGPTPTSVFDSNSRR